Protein AF-A0A409W071-F1 (afdb_monomer)

Solvent-accessible surface area (backbone atoms only — not comparable to full-atom values): 9656 Å² total; per-residue (Å²): 132,83,69,44,79,42,84,39,82,34,42,17,69,69,34,51,50,52,50,49,55,49,59,70,33,70,49,31,73,70,66,37,40,50,64,38,31,33,16,49,44,90,64,65,28,47,61,44,34,82,67,81,85,72,93,55,64,93,90,54,84,64,77,81,65,99,26,92,66,56,95,84,43,51,49,93,54,50,48,82,83,71,38,50,95,94,50,71,74,64,87,88,60,57,60,53,37,46,45,65,57,54,28,53,50,49,51,51,51,34,58,75,67,59,45,61,88,36,49,41,56,29,26,28,74,80,46,77,45,77,40,79,90,77,72,41,77,50,72,43,69,44,75,43,81,73,85,74,80,78,78,77,76,83,83,74,136

pLDDT: mean 89.86, std 16.66, range [31.23, 98.88]

Sequence (157 aa):
MAHQLIGIIGAGPAGLSALKAVMDTPQYRAGLWVPTVFEARENIGGVWLPSPPQPTPQSLPPPPPPTPLYDSLTTNLPHPVMAFTAFPFPPSTPLFPKAHVVQTYLEAYAAHFELHQHIRLNTRVTKADWDIDQGKWVVLTIPSSSSSSSSAGQSTP

Foldseek 3Di:
DAAAEAEAEAQAPVSLVVLVVVCPDPCVVVVRYQYAYEHQAPDHHQLLDDDDFDDDDPVDDGDDTSHPDDQVDWAPAFQQVVDDPVQGQDPPAPRTHHSVSSVVSSVVSCVVSVVVVRYDHQKDWPDWDQDPVVRDIDTDIDRNDDPPPPPDDDDDD

Secondary structure (DSSP, 8-state):
-PPEEEEEE--SHHHHHHHHHHHTSHHHHTT-EEEEEE-SSSSS-GGGS--PPPP--TTSPPPPPSS---TT-B-SS-HHHHSBTTBPPPTT--SS-BHHHHHHHHHHHHHHTTGGGGEESSEEEEEEEEETTTTEEEEEEEE--------------

Organism: NCBI:txid231916

Radius of gyration: 19.19 Å; Cα contacts (8 Å, |Δi|>4): 221; chains: 1; bounding box: 38×46×62 Å

InterPro domains:
  IPR020946 Flavin monooxygenase-like [PF00743] (6-142)
  IPR036188 FAD/NAD(P)-binding domain superfamily [G3DSA:3.50.50.60] (4-155)
  IPR036188 FAD/NAD(P)-binding domain superfamily [SSF51905] (6-141)
  IPR050346 Flavin-containing monooxygenases-like [PTHR23023] (6-145)

Structure (mmCIF, N/CA/C/O backbone):
data_AF-A0A409W071-F1
#
_entry.id   AF-A0A409W071-F1
#
loop_
_atom_site.group_PDB
_atom_site.id
_atom_site.type_symbol
_atom_site.label_atom_id
_atom_site.label_alt_id
_atom_site.label_comp_id
_atom_site.label_asym_id
_atom_site.label_entity_id
_atom_site.label_seq_id
_atom_site.pdbx_PDB_ins_code
_atom_site.Cartn_x
_atom_site.Cartn_y
_atom_site.Cartn_z
_atom_site.occupancy
_atom_site.B_iso_or_equiv
_atom_site.auth_seq_id
_atom_site.auth_comp_id
_atom_site.auth_asym_id
_atom_site.auth_atom_id
_atom_site.pdbx_PDB_model_num
ATOM 1 N N . MET A 1 1 ? -21.699 -5.646 19.228 1.00 57.62 1 MET A N 1
ATOM 2 C CA . MET A 1 1 ? -20.262 -5.636 19.584 1.00 57.62 1 MET A CA 1
ATOM 3 C C . MET A 1 1 ? -19.640 -4.390 18.976 1.00 57.62 1 MET A C 1
ATOM 5 O O . MET A 1 1 ? -20.089 -3.993 17.910 1.00 57.62 1 MET A O 1
ATOM 9 N N . ALA A 1 2 ? -18.699 -3.732 19.655 1.00 77.94 2 ALA A N 1
ATOM 10 C CA . ALA A 1 2 ? -18.047 -2.542 19.107 1.00 77.94 2 ALA A CA 1
ATOM 11 C C . ALA A 1 2 ? -17.050 -2.943 18.006 1.00 77.94 2 ALA A C 1
ATOM 13 O O . ALA A 1 2 ? -16.306 -3.906 18.182 1.00 77.94 2 ALA A O 1
ATOM 14 N N . HIS A 1 3 ? -17.044 -2.221 16.885 1.00 89.12 3 HIS A N 1
ATOM 15 C CA . HIS A 1 3 ? -16.066 -2.430 15.819 1.00 89.12 3 HIS A CA 1
ATOM 16 C C . HIS A 1 3 ? -14.708 -1.841 16.215 1.00 89.12 3 H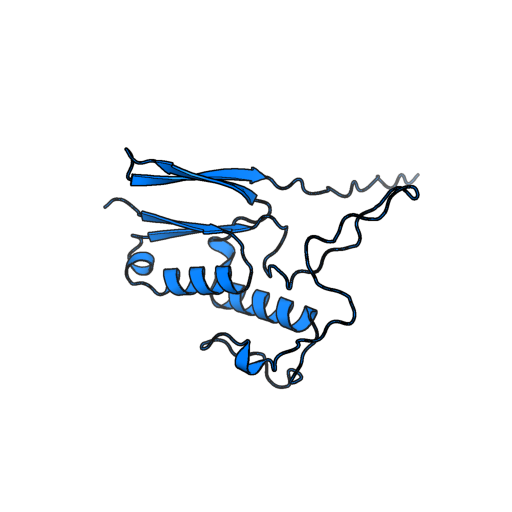IS A C 1
ATOM 18 O O . HIS A 1 3 ? -14.637 -0.734 16.757 1.00 89.12 3 HIS A O 1
ATOM 24 N N . GLN A 1 4 ? -13.631 -2.552 15.895 1.00 94.31 4 GLN A N 1
ATOM 25 C CA 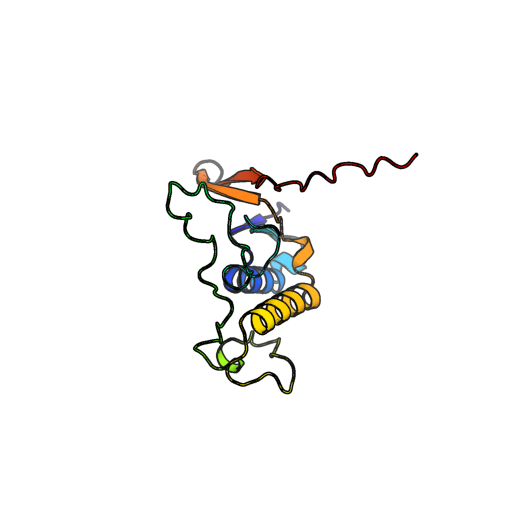. GLN A 1 4 ? -12.271 -2.037 15.987 1.00 94.31 4 GLN A CA 1
ATOM 26 C C . GLN A 1 4 ? -11.877 -1.415 14.648 1.00 94.31 4 GLN A C 1
ATOM 28 O O . GLN A 1 4 ? -11.921 -2.069 13.606 1.00 94.31 4 GLN A O 1
ATOM 33 N N . LEU A 1 5 ? -11.463 -0.153 14.681 1.00 96.88 5 LEU A N 1
ATOM 34 C CA . LEU A 1 5 ? -10.920 0.526 13.509 1.00 96.88 5 LEU A CA 1
ATOM 35 C C . LEU A 1 5 ? -9.423 0.238 13.412 1.00 96.88 5 LEU A C 1
ATOM 37 O O . LEU A 1 5 ? -8.710 0.351 14.415 1.00 96.88 5 LEU A O 1
ATOM 41 N N . ILE A 1 6 ? -8.964 -0.123 12.215 1.00 98.19 6 ILE A N 1
ATOM 42 C CA . ILE A 1 6 ? -7.554 -0.392 11.919 1.00 98.19 6 ILE A CA 1
ATOM 43 C C . ILE A 1 6 ? -7.085 0.616 10.867 1.00 98.19 6 ILE A C 1
ATOM 45 O O . ILE A 1 6 ? -7.57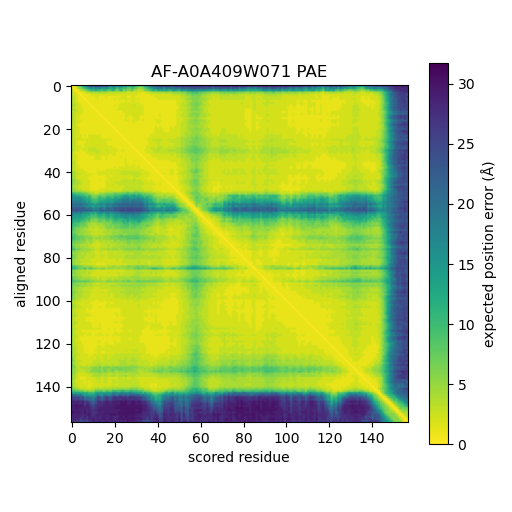5 0.616 9.741 1.00 98.19 6 ILE A O 1
ATOM 49 N N . GLY A 1 7 ? -6.151 1.491 11.237 1.00 98.12 7 GLY A N 1
ATOM 50 C CA . GLY A 1 7 ? -5.560 2.473 10.327 1.00 98.12 7 GLY A CA 1
ATOM 51 C C . GLY A 1 7 ? -4.232 1.983 9.755 1.00 98.12 7 GLY A C 1
ATOM 52 O O . GLY A 1 7 ? -3.357 1.563 10.508 1.00 98.12 7 GLY A O 1
ATOM 53 N N . ILE A 1 8 ? -4.071 2.064 8.435 1.00 98.75 8 ILE A N 1
ATOM 54 C CA . ILE A 1 8 ? -2.822 1.765 7.721 1.00 98.75 8 ILE A CA 1
ATOM 55 C C . ILE A 1 8 ? -2.413 3.026 6.953 1.00 98.75 8 ILE A C 1
ATOM 57 O O . ILE A 1 8 ? -3.247 3.652 6.301 1.00 98.75 8 ILE A O 1
ATOM 61 N N . ILE A 1 9 ? -1.145 3.425 7.033 1.00 98.62 9 ILE A N 1
ATOM 62 C CA . ILE A 1 9 ? -0.649 4.656 6.399 1.00 98.62 9 ILE A CA 1
ATOM 63 C C . ILE A 1 9 ? 0.262 4.280 5.226 1.00 98.62 9 ILE A C 1
ATOM 65 O O . ILE A 1 9 ? 1.328 3.700 5.425 1.00 98.62 9 ILE A O 1
ATOM 69 N N . GLY A 1 10 ? -0.167 4.635 4.015 1.00 98.44 10 GLY A N 1
ATOM 70 C CA . GLY A 1 10 ? 0.481 4.324 2.741 1.00 98.44 10 GLY A CA 1
ATOM 71 C C . GLY A 1 10 ? -0.077 3.066 2.070 1.00 98.44 10 GLY A C 1
ATOM 72 O O . GLY A 1 10 ? -0.266 2.037 2.713 1.00 98.44 10 GLY A O 1
ATOM 73 N N . ALA A 1 11 ? -0.288 3.130 0.755 1.00 98.50 11 ALA A N 1
ATOM 74 C CA . ALA A 1 11 ? -0.728 2.032 -0.110 1.00 98.50 11 ALA A CA 1
ATOM 75 C C . ALA A 1 11 ? 0.387 1.571 -1.073 1.00 98.50 11 ALA A C 1
ATOM 77 O O . ALA A 1 11 ? 0.151 1.229 -2.233 1.00 98.50 11 ALA A O 1
ATOM 78 N N . GLY A 1 12 ? 1.632 1.562 -0.589 1.00 98.38 12 GLY A N 1
ATOM 79 C CA . GLY A 1 12 ? 2.737 0.834 -1.222 1.00 98.38 12 GLY A CA 1
ATOM 80 C C . GLY A 1 12 ? 2.707 -0.668 -0.904 1.00 98.38 12 GLY A C 1
ATOM 81 O O . GLY A 1 12 ? 1.808 -1.122 -0.194 1.00 98.38 12 GLY A O 1
ATOM 82 N N . PRO A 1 13 ? 3.714 -1.450 -1.343 1.00 97.94 13 PRO A N 1
ATOM 83 C CA . PRO A 1 13 ? 3.758 -2.899 -1.119 1.00 97.94 13 PRO A CA 1
ATOM 84 C C . PRO A 1 13 ? 3.521 -3.321 0.339 1.00 97.94 13 PRO A C 1
ATOM 86 O O . PRO A 1 13 ? 2.773 -4.258 0.591 1.00 97.94 13 PRO A O 1
ATOM 89 N N . ALA A 1 14 ? 4.105 -2.592 1.298 1.00 98.31 14 ALA A N 1
ATOM 90 C CA . ALA A 1 14 ? 3.935 -2.860 2.726 1.00 98.31 14 ALA A CA 1
ATOM 91 C C . ALA A 1 14 ? 2.509 -2.576 3.233 1.00 98.31 14 ALA A C 1
ATOM 93 O O . ALA A 1 14 ? 1.986 -3.317 4.059 1.00 98.31 14 ALA A O 1
ATOM 94 N N . GLY A 1 15 ? 1.862 -1.521 2.736 1.00 98.62 15 GLY A N 1
ATOM 95 C CA . GLY A 1 15 ? 0.482 -1.200 3.103 1.00 98.62 15 GLY A CA 1
ATOM 96 C C . GLY A 1 15 ? -0.517 -2.194 2.521 1.00 98.62 15 GLY A C 1
ATOM 97 O O . GLY A 1 15 ? -1.429 -2.632 3.219 1.00 98.62 15 GLY A O 1
ATOM 98 N N . LEU A 1 16 ? -0.304 -2.604 1.266 1.00 98.62 16 LEU A N 1
ATOM 99 C CA . LEU A 1 16 ? -1.120 -3.624 0.604 1.00 98.62 16 LEU A CA 1
ATOM 100 C C . LEU A 1 16 ? -0.989 -4.985 1.302 1.00 98.62 16 LEU A C 1
ATOM 102 O O . LEU A 1 16 ? -2.003 -5.641 1.543 1.00 98.62 16 LEU A O 1
ATOM 106 N N . SER A 1 17 ? 0.227 -5.392 1.685 1.00 98.12 17 SER A N 1
ATOM 107 C CA . SER A 1 17 ? 0.429 -6.646 2.419 1.00 98.12 17 SER A CA 1
ATOM 108 C C . SER A 1 17 ? -0.155 -6.598 3.831 1.00 98.12 17 SER A C 1
ATOM 110 O O . SER A 1 17 ? -0.796 -7.562 4.252 1.00 98.12 17 SER A O 1
ATOM 112 N N . ALA A 1 18 ? -0.003 -5.478 4.546 1.00 98.56 18 ALA A N 1
ATOM 113 C CA . ALA A 1 18 ? -0.605 -5.286 5.863 1.00 98.56 18 ALA A CA 1
ATOM 114 C C . ALA A 1 18 ? -2.137 -5.347 5.799 1.00 98.56 18 ALA A C 1
ATOM 116 O O . ALA A 1 18 ? -2.760 -6.043 6.602 1.00 98.56 18 ALA A O 1
ATOM 117 N N . LEU A 1 19 ? -2.747 -4.679 4.815 1.00 98.69 19 LEU A N 1
ATOM 118 C CA . LEU A 1 19 ? -4.192 -4.731 4.605 1.00 98.69 19 LEU A CA 1
ATOM 119 C C . LEU A 1 19 ? -4.652 -6.163 4.322 1.00 98.69 19 LEU A C 1
ATOM 121 O O . LEU A 1 19 ? -5.599 -6.631 4.954 1.00 98.69 19 LEU A O 1
ATOM 125 N N . LYS A 1 20 ? -3.959 -6.885 3.432 1.00 98.12 20 LYS A N 1
ATOM 126 C CA . LYS A 1 20 ? -4.315 -8.274 3.136 1.00 98.12 20 LYS A CA 1
ATOM 127 C C . LYS A 1 20 ? -4.210 -9.169 4.370 1.00 98.12 20 LYS A C 1
ATOM 129 O O . LYS A 1 20 ? -5.113 -9.966 4.615 1.00 98.12 20 LYS A O 1
ATOM 134 N N . ALA A 1 21 ? -3.154 -9.007 5.166 1.00 98.06 21 ALA A N 1
ATOM 135 C CA . ALA A 1 21 ? -2.986 -9.748 6.411 1.00 98.06 21 ALA A CA 1
ATOM 136 C C . ALA A 1 21 ? -4.144 -9.482 7.387 1.00 98.06 21 ALA A C 1
ATOM 138 O O . ALA A 1 21 ? -4.674 -10.425 7.969 1.00 98.06 21 ALA A O 1
ATOM 139 N N . VAL A 1 22 ? -4.590 -8.224 7.515 1.00 98.31 22 VAL A N 1
ATOM 140 C CA . VAL A 1 22 ? -5.771 -7.861 8.316 1.00 98.31 22 VAL A CA 1
ATOM 141 C C . VAL A 1 22 ? -7.039 -8.526 7.772 1.00 98.31 22 VAL A C 1
ATOM 143 O O . VAL A 1 22 ? -7.804 -9.094 8.552 1.00 98.31 22 VAL A O 1
ATOM 146 N N . MET A 1 23 ? -7.248 -8.515 6.454 1.00 97.94 23 MET A N 1
ATOM 147 C CA . MET A 1 23 ? -8.420 -9.132 5.815 1.00 97.94 23 MET A CA 1
ATOM 148 C C . MET A 1 23 ? -8.456 -10.663 5.952 1.00 97.94 23 MET A C 1
ATOM 150 O O . MET A 1 23 ? -9.526 -11.274 5.940 1.00 97.94 23 MET A O 1
ATOM 154 N N . ASP A 1 24 ? -7.301 -11.304 6.129 1.00 97.56 24 ASP A N 1
ATOM 155 C CA . ASP A 1 24 ? -7.225 -12.746 6.379 1.00 97.56 24 ASP A CA 1
ATOM 156 C C . ASP A 1 24 ? -7.552 -13.151 7.815 1.00 97.56 24 ASP A C 1
ATOM 158 O O . ASP A 1 24 ? -7.781 -14.334 8.082 1.00 97.56 24 ASP A O 1
ATOM 162 N N . THR A 1 25 ? -7.626 -12.191 8.735 1.00 98.12 25 THR A N 1
ATOM 163 C CA . THR A 1 25 ? -7.946 -12.483 10.130 1.00 98.12 25 THR A CA 1
ATOM 164 C C . THR A 1 25 ? -9.412 -12.905 10.314 1.00 98.12 25 THR A C 1
ATOM 166 O O . THR A 1 25 ? -10.310 -12.387 9.638 1.00 98.12 25 THR A O 1
ATOM 169 N N . PRO A 1 26 ? -9.709 -13.796 11.280 1.00 98.19 26 PRO A N 1
ATOM 170 C CA . PRO A 1 26 ? -11.086 -14.109 11.661 1.00 98.19 26 PRO A CA 1
ATOM 171 C C . PRO A 1 26 ? -11.895 -12.875 12.081 1.00 98.19 26 PRO A C 1
ATOM 173 O O . PRO A 1 26 ? -13.097 -12.821 11.848 1.00 98.19 26 PRO A O 1
ATOM 176 N N . GLN A 1 27 ? -11.248 -11.871 12.676 1.00 98.12 27 GLN A N 1
ATOM 177 C CA . GLN A 1 27 ? -11.885 -10.654 13.172 1.00 98.12 27 GLN A CA 1
ATOM 178 C C . GLN A 1 27 ? -12.443 -9.800 12.032 1.00 98.12 27 GLN A C 1
ATOM 180 O O . GLN A 1 27 ? -13.578 -9.336 12.128 1.00 98.12 27 GLN A O 1
ATOM 185 N N . TYR A 1 28 ? -11.690 -9.629 10.942 1.00 97.69 28 TYR A N 1
ATOM 186 C CA . TYR A 1 28 ? -12.211 -8.971 9.742 1.00 97.69 28 TYR A CA 1
ATOM 187 C C . TYR A 1 28 ? -13.369 -9.770 9.137 1.00 97.69 28 TYR A C 1
ATOM 189 O O . TYR A 1 28 ? -14.439 -9.220 8.889 1.00 97.69 28 TYR A O 1
ATOM 197 N N . ARG A 1 29 ? -13.194 -11.089 8.978 1.00 97.12 29 ARG A N 1
ATOM 198 C CA . ARG A 1 29 ? -14.216 -11.973 8.387 1.00 97.12 29 ARG A CA 1
ATOM 199 C C . ARG A 1 29 ? -15.510 -12.030 9.206 1.00 97.12 29 ARG A C 1
ATOM 201 O O . ARG A 1 29 ? -16.578 -12.234 8.643 1.00 97.12 29 ARG A O 1
ATOM 208 N N . ALA A 1 30 ? -15.422 -11.821 10.518 1.00 97.00 30 ALA A N 1
ATOM 209 C CA . ALA A 1 30 ? -16.562 -11.704 11.425 1.00 97.00 30 ALA A CA 1
ATOM 210 C C . ALA A 1 30 ? -17.162 -10.282 11.491 1.00 97.00 30 ALA A C 1
ATOM 212 O O . ALA A 1 30 ? -18.075 -10.048 12.281 1.00 97.00 30 ALA A O 1
ATOM 213 N N . GLY A 1 31 ? -16.641 -9.320 10.719 1.00 96.56 31 GLY A N 1
ATOM 214 C CA . GLY A 1 31 ? -17.089 -7.923 10.717 1.00 96.56 31 GLY A CA 1
ATOM 215 C C . GLY A 1 31 ? -16.674 -7.119 11.954 1.00 96.56 31 GLY A C 1
ATOM 216 O O . GLY A 1 31 ? -17.178 -6.023 12.177 1.00 96.56 31 GLY A O 1
ATOM 217 N N . LEU A 1 32 ? -15.764 -7.641 12.781 1.00 97.62 32 LEU A N 1
ATOM 218 C CA . LEU A 1 32 ? -15.314 -6.980 14.009 1.00 97.62 32 LEU A CA 1
ATOM 219 C C . LEU A 1 32 ? -14.258 -5.912 13.737 1.00 97.62 32 LEU A C 1
ATOM 221 O O . LEU A 1 32 ? -14.161 -4.948 14.495 1.00 97.62 32 LEU A O 1
ATOM 225 N N . TRP A 1 33 ? -13.442 -6.095 12.698 1.00 98.00 33 TRP A N 1
ATOM 226 C CA . TRP A 1 33 ? -12.368 -5.174 12.330 1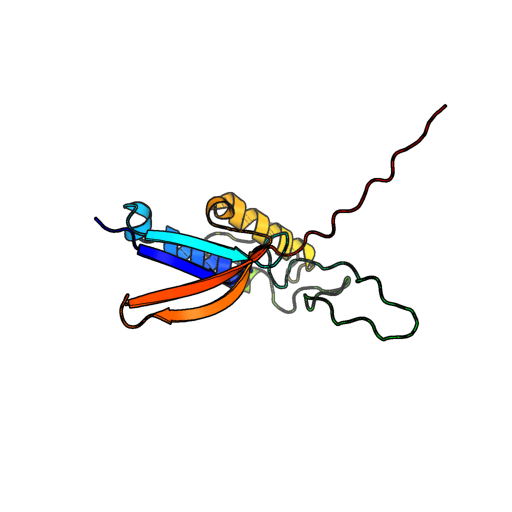.00 98.00 33 TRP A CA 1
ATOM 227 C C . TRP A 1 33 ? -12.682 -4.471 11.015 1.00 98.00 33 TRP A C 1
ATOM 229 O O . TRP A 1 33 ? -12.985 -5.118 10.016 1.00 98.00 33 TRP A O 1
ATOM 239 N N . VAL A 1 34 ?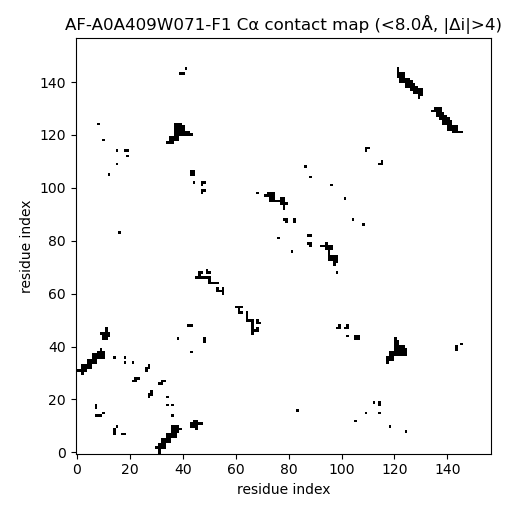 -12.556 -3.145 11.014 1.00 98.06 34 VAL A N 1
ATOM 240 C CA . VAL A 1 34 ? -12.793 -2.294 9.844 1.00 98.06 34 VAL A CA 1
ATOM 241 C C . VAL A 1 34 ? -11.481 -1.594 9.476 1.00 98.06 34 VAL A C 1
ATOM 243 O O . VAL A 1 34 ? -11.103 -0.620 10.137 1.00 98.06 34 VAL A O 1
ATOM 246 N N . PRO A 1 35 ? -10.750 -2.092 8.463 1.00 98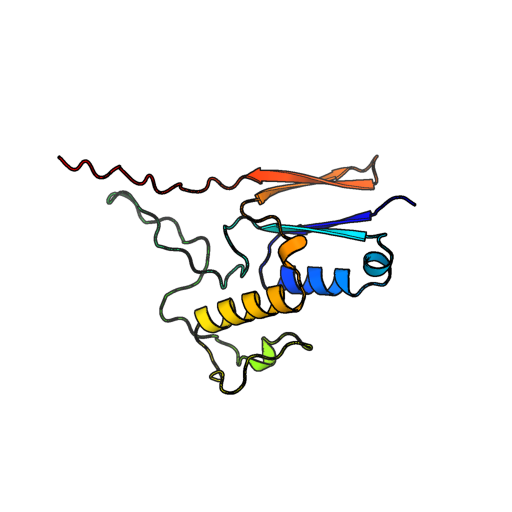.38 35 PRO A N 1
ATOM 247 C CA . PRO A 1 35 ? -9.511 -1.475 8.024 1.00 98.38 35 PRO A CA 1
ATOM 248 C C . PRO A 1 35 ? -9.755 -0.276 7.108 1.00 98.38 35 PRO A C 1
ATOM 250 O O . PRO A 1 35 ? -10.704 -0.232 6.322 1.00 98.38 35 PRO A O 1
ATOM 253 N N . THR A 1 36 ? -8.863 0.705 7.190 1.00 98.56 36 THR A N 1
ATOM 254 C CA . THR A 1 36 ? -8.766 1.819 6.246 1.00 98.56 36 THR A CA 1
ATOM 255 C C . THR A 1 36 ? -7.297 2.136 5.993 1.00 98.56 36 THR A C 1
ATOM 257 O O . THR A 1 36 ? -6.536 2.384 6.929 1.00 98.56 36 THR A O 1
ATOM 260 N N . VAL A 1 37 ? -6.907 2.137 4.721 1.00 98.88 37 VAL A N 1
ATOM 261 C CA . VAL A 1 37 ? -5.597 2.590 4.254 1.00 98.88 37 VAL A CA 1
ATOM 262 C C . VAL A 1 37 ? -5.715 4.043 3.810 1.00 98.88 37 VAL A C 1
ATOM 264 O O . VAL A 1 37 ? -6.604 4.377 3.029 1.00 98.88 37 VAL A O 1
ATOM 267 N N . PHE A 1 38 ? -4.813 4.899 4.271 1.00 98.62 38 PHE A N 1
ATOM 268 C CA . PHE A 1 38 ? -4.706 6.289 3.835 1.00 98.62 38 PHE A CA 1
ATOM 269 C C . PHE A 1 38 ? -3.490 6.439 2.924 1.00 98.62 38 PHE A C 1
ATOM 271 O O . PHE A 1 38 ? -2.360 6.244 3.371 1.00 98.62 38 PHE A O 1
ATOM 278 N N . GLU A 1 39 ? -3.712 6.773 1.657 1.00 98.31 39 GLU A N 1
ATOM 279 C CA . GLU A 1 39 ? -2.652 7.002 0.675 1.00 98.31 39 GLU A CA 1
ATOM 280 C C . GLU A 1 39 ? -2.660 8.466 0.250 1.00 98.31 39 GLU A C 1
ATOM 282 O O . GLU A 1 39 ? -3.682 9.005 -0.172 1.00 98.31 39 GLU A O 1
ATOM 287 N N . ALA A 1 40 ? -1.504 9.115 0.362 1.00 97.12 40 ALA A N 1
ATOM 288 C CA . ALA A 1 40 ? -1.368 10.527 0.042 1.00 97.12 40 ALA A CA 1
ATOM 289 C C . ALA A 1 40 ? -1.494 10.795 -1.463 1.00 97.12 40 ALA A C 1
ATOM 291 O O . ALA A 1 40 ? -1.880 11.898 -1.847 1.00 97.12 40 ALA A O 1
ATOM 292 N N . ARG A 1 41 ? -1.139 9.827 -2.303 1.00 95.62 41 ARG A N 1
ATOM 293 C CA . ARG A 1 41 ? -1.100 9.956 -3.757 1.00 95.62 41 ARG A CA 1
ATOM 294 C C . ARG A 1 41 ? -2.404 9.510 -4.417 1.00 95.62 41 ARG A C 1
ATOM 296 O O . ARG A 1 41 ? -3.311 8.958 -3.794 1.00 95.62 41 ARG A O 1
ATOM 303 N N . GLU A 1 42 ? -2.477 9.789 -5.704 1.00 95.94 42 GLU A N 1
ATOM 304 C CA . GLU A 1 42 ? -3.608 9.559 -6.594 1.00 95.94 42 GLU A CA 1
ATOM 305 C C . GLU A 1 42 ? -3.846 8.084 -6.936 1.00 95.94 42 GLU A C 1
ATOM 307 O O . GLU A 1 42 ? -4.904 7.749 -7.460 1.00 95.94 42 GLU A O 1
ATOM 312 N N . ASN A 1 43 ? -2.882 7.208 -6.650 1.00 97.44 43 ASN A N 1
ATOM 313 C CA . ASN A 1 43 ? -2.978 5.774 -6.893 1.00 97.44 43 ASN A CA 1
ATOM 314 C C . ASN A 1 43 ? -2.112 4.996 -5.882 1.00 97.44 43 ASN A C 1
ATOM 316 O O . ASN A 1 43 ? -1.300 5.570 -5.151 1.00 97.44 43 ASN A O 1
ATOM 320 N N . ILE A 1 44 ? -2.292 3.678 -5.835 1.00 98.25 44 ILE A N 1
ATOM 321 C CA . ILE A 1 44 ? -1.462 2.754 -5.059 1.00 98.25 44 ILE A CA 1
ATOM 322 C C . ILE A 1 44 ? -0.097 2.540 -5.725 1.00 98.25 44 ILE A C 1
ATOM 324 O O . ILE A 1 44 ? 0.122 2.929 -6.871 1.00 98.25 44 ILE A O 1
ATOM 328 N N . GLY A 1 45 ? 0.820 1.883 -5.014 1.00 97.19 45 GLY A N 1
ATOM 329 C CA . GLY A 1 45 ? 2.138 1.504 -5.539 1.00 97.19 45 GLY A CA 1
ATOM 330 C C . GLY A 1 45 ? 3.307 2.072 -4.743 1.00 97.19 45 GLY A C 1
ATOM 331 O O . GLY A 1 45 ? 4.411 1.520 -4.757 1.00 97.19 45 GLY A O 1
ATOM 332 N N . GLY A 1 46 ? 3.064 3.133 -3.968 1.00 96.56 46 GLY A N 1
ATOM 333 C CA . GLY A 1 46 ? 4.072 3.770 -3.125 1.00 96.56 46 GLY A CA 1
ATOM 334 C C . GLY A 1 46 ? 5.252 4.264 -3.959 1.00 96.56 46 GLY A C 1
ATOM 335 O O . GLY A 1 46 ? 5.088 5.114 -4.834 1.00 96.56 46 GLY A O 1
ATOM 336 N N . VAL A 1 47 ? 6.442 3.710 -3.711 1.00 95.62 47 VAL A N 1
ATOM 337 C CA . VAL A 1 47 ? 7.636 4.044 -4.502 1.00 95.62 47 VAL A CA 1
ATOM 338 C C . VAL A 1 47 ? 7.511 3.605 -5.960 1.00 95.62 47 VAL A C 1
ATOM 340 O O . VAL A 1 47 ? 8.126 4.225 -6.808 1.00 95.62 47 VAL A O 1
ATOM 343 N N . TRP A 1 48 ? 6.701 2.594 -6.283 1.00 96.94 48 TRP A N 1
ATOM 344 C CA . TRP A 1 48 ? 6.561 2.089 -7.655 1.00 96.94 48 TRP A CA 1
ATOM 345 C C . TRP A 1 48 ? 5.607 2.911 -8.521 1.00 96.94 48 TRP A C 1
ATOM 347 O O . TRP A 1 48 ? 5.599 2.740 -9.738 1.00 96.94 48 TRP A O 1
ATOM 357 N N . LEU A 1 49 ? 4.866 3.843 -7.917 1.00 96.19 49 LEU A N 1
ATOM 358 C CA . LEU A 1 49 ? 4.024 4.773 -8.651 1.00 96.19 49 LEU A CA 1
ATOM 359 C C . LEU A 1 49 ? 4.904 5.903 -9.222 1.00 96.19 49 LEU A C 1
ATOM 361 O O . LEU A 1 49 ? 5.492 6.660 -8.437 1.00 96.19 49 LEU A O 1
ATOM 365 N N . PRO A 1 50 ? 5.014 6.059 -10.554 1.00 93.25 50 PRO A N 1
ATOM 366 C CA . PRO A 1 50 ? 5.801 7.130 -11.164 1.00 93.25 50 PRO A CA 1
ATOM 367 C C . PRO A 1 50 ? 5.281 8.510 -10.763 1.00 93.25 50 PRO A C 1
ATOM 369 O O . PRO A 1 50 ? 4.108 8.659 -10.436 1.00 93.25 50 PRO A O 1
ATOM 372 N N . SER A 1 51 ? 6.136 9.527 -10.789 1.00 89.44 51 SER A N 1
ATOM 373 C CA . SER A 1 51 ? 5.709 10.922 -10.665 1.00 89.44 51 SER A CA 1
ATOM 374 C C . SER A 1 51 ? 6.229 11.691 -11.867 1.00 89.44 51 SER A C 1
ATOM 376 O O . SER A 1 51 ? 7.435 11.635 -12.114 1.00 89.44 51 SER A O 1
ATOM 378 N N . PRO A 1 52 ? 5.375 12.434 -12.589 1.00 81.38 52 PRO A N 1
ATOM 379 C CA . PRO A 1 52 ? 5.858 13.312 -13.637 1.00 81.38 52 PRO A CA 1
ATOM 380 C C . PRO A 1 52 ? 6.759 14.408 -13.041 1.00 81.38 52 PRO A C 1
ATOM 382 O O . PRO A 1 52 ? 6.611 14.755 -11.858 1.00 81.38 52 PRO A O 1
ATOM 385 N N . PRO A 1 53 ? 7.679 14.971 -13.845 1.00 74.75 53 PRO A N 1
ATOM 386 C CA . PRO A 1 53 ? 8.436 16.154 -13.463 1.00 74.75 53 PRO A CA 1
ATOM 387 C C . PRO A 1 53 ? 7.486 17.291 -13.081 1.00 74.75 53 PRO A C 1
ATOM 389 O O . PRO A 1 53 ? 6.527 17.577 -13.798 1.00 74.75 53 PRO A O 1
ATOM 392 N N . GLN A 1 54 ? 7.750 17.944 -11.951 1.00 74.12 54 GLN A N 1
ATOM 393 C CA . GLN A 1 54 ? 6.975 19.111 -11.537 1.00 74.12 54 GLN A CA 1
ATOM 394 C C . GLN A 1 54 ? 7.450 20.351 -12.311 1.00 74.12 54 GLN A C 1
ATOM 396 O O . GLN A 1 54 ? 8.661 20.522 -12.475 1.00 74.12 54 GLN A O 1
ATOM 401 N N . PRO A 1 55 ? 6.542 21.230 -12.776 1.00 72.75 55 PRO A N 1
ATOM 402 C CA . PRO A 1 55 ? 6.928 22.483 -13.411 1.00 72.75 55 PRO A CA 1
ATOM 403 C C . PRO A 1 55 ? 7.718 23.338 -12.423 1.00 72.75 55 PRO A C 1
ATOM 405 O O . PRO A 1 55 ? 7.222 23.662 -11.344 1.00 72.75 55 PRO A O 1
ATOM 408 N N . THR A 1 56 ? 8.939 23.718 -12.783 1.00 70.12 56 THR A N 1
ATOM 409 C CA . THR A 1 56 ? 9.802 24.526 -11.917 1.00 70.12 56 THR A CA 1
ATOM 410 C C . THR A 1 56 ? 10.206 25.816 -12.606 1.00 70.12 56 THR A C 1
ATOM 412 O O . THR A 1 56 ? 10.601 25.773 -13.774 1.00 70.12 56 THR A O 1
ATOM 415 N N . PRO A 1 57 ? 10.122 26.971 -11.915 1.00 76.62 57 PRO A N 1
ATOM 416 C CA . PRO A 1 57 ? 10.675 28.213 -12.432 1.00 76.62 57 PRO A CA 1
ATOM 417 C C . PRO A 1 57 ? 12.141 28.005 -12.820 1.00 76.62 57 PRO A C 1
ATOM 419 O O . PRO A 1 57 ? 12.897 27.408 -12.058 1.00 76.62 57 PRO A O 1
ATOM 422 N N . GLN A 1 58 ? 12.554 28.523 -13.979 1.00 72.88 58 GLN A N 1
ATOM 423 C CA . GLN A 1 58 ? 13.918 28.354 -14.509 1.00 72.88 58 GLN A CA 1
ATOM 424 C C . GLN A 1 58 ? 15.022 28.852 -13.555 1.00 72.88 58 GLN A C 1
ATOM 426 O O . GLN A 1 58 ? 16.187 28.510 -13.730 1.00 72.88 58 GLN A O 1
ATOM 431 N N . SER A 1 59 ? 14.667 29.662 -12.556 1.00 78.31 59 SER A N 1
ATOM 432 C CA . SER A 1 59 ? 15.576 30.251 -11.576 1.00 78.31 59 SER A CA 1
ATOM 433 C C . SER A 1 59 ? 15.903 29.358 -10.373 1.00 78.31 59 SER A C 1
ATOM 435 O O . SER A 1 59 ? 16.767 29.740 -9.586 1.00 78.31 59 SER A O 1
ATOM 437 N N . LEU A 1 60 ? 15.243 28.206 -10.195 1.00 78.88 60 LEU A N 1
ATOM 438 C CA . LEU A 1 60 ? 15.457 27.320 -9.044 1.00 78.88 60 LEU A CA 1
ATOM 439 C C . LEU A 1 60 ? 15.593 25.851 -9.469 1.00 78.88 60 LEU A C 1
ATOM 441 O O . LEU A 1 60 ? 14.952 25.431 -10.435 1.00 78.88 60 LEU A O 1
ATOM 445 N N . PRO A 1 61 ? 16.393 25.044 -8.743 1.00 78.19 61 PRO A N 1
ATOM 446 C CA . PRO A 1 61 ? 16.425 23.608 -8.971 1.00 78.19 61 PRO A CA 1
ATOM 447 C C . PRO A 1 61 ? 15.044 22.997 -8.689 1.00 78.19 61 PRO A C 1
ATOM 449 O O . PRO A 1 61 ? 14.352 23.441 -7.765 1.00 78.19 61 PRO A O 1
ATOM 452 N N . PRO A 1 62 ? 14.636 21.971 -9.455 1.00 79.00 62 PRO A N 1
ATOM 453 C CA . PRO A 1 62 ? 13.379 21.292 -9.206 1.00 79.00 62 PRO A CA 1
ATOM 454 C C . PRO A 1 62 ? 13.378 20.633 -7.822 1.00 79.00 62 PRO A C 1
ATOM 456 O O . PRO A 1 62 ? 14.416 20.112 -7.398 1.00 79.00 62 PRO A O 1
ATOM 459 N N . PRO A 1 63 ? 12.238 20.619 -7.101 1.00 82.00 63 PRO A N 1
ATOM 460 C CA . PRO A 1 63 ? 12.136 19.813 -5.899 1.00 82.00 63 PRO A CA 1
ATOM 461 C C . PRO A 1 63 ? 12.323 18.335 -6.272 1.00 82.00 63 PRO A C 1
ATOM 463 O O . PRO A 1 63 ? 11.965 17.929 -7.385 1.00 82.00 63 PRO A O 1
ATOM 466 N N . PRO A 1 64 ? 12.862 17.510 -5.359 1.00 82.19 64 PRO A N 1
ATOM 467 C CA . PRO A 1 64 ? 12.958 16.084 -5.612 1.00 82.19 64 PRO A CA 1
ATOM 468 C C . PRO A 1 64 ? 11.555 15.501 -5.852 1.00 82.19 64 PRO A C 1
ATOM 470 O O . PRO A 1 64 ? 10.594 15.917 -5.192 1.00 82.19 64 PRO A O 1
ATOM 473 N 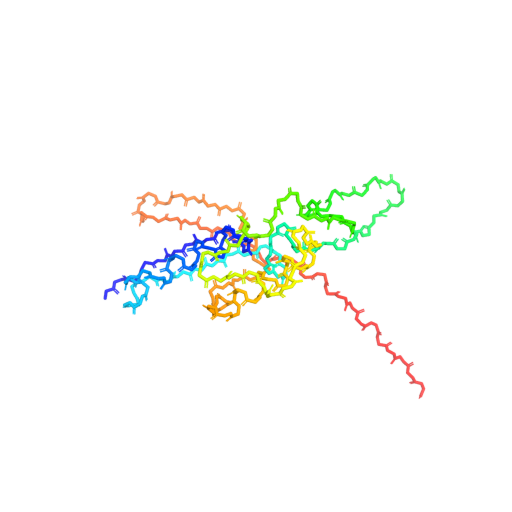N . PRO A 1 65 ? 11.414 14.539 -6.778 1.00 85.94 65 PRO A N 1
ATOM 474 C CA . PRO A 1 65 ? 10.143 13.867 -6.994 1.00 85.94 65 PRO A CA 1
ATOM 475 C C . PRO A 1 65 ? 9.691 13.132 -5.718 1.00 85.94 65 PRO A C 1
ATOM 477 O O . PRO A 1 65 ? 10.519 12.684 -4.923 1.00 85.94 65 PRO A O 1
ATOM 480 N N . PRO A 1 66 ? 8.375 12.936 -5.524 1.00 86.12 66 PRO A N 1
ATOM 481 C CA . PRO A 1 66 ? 7.827 12.200 -4.381 1.00 86.12 66 PRO A CA 1
ATOM 482 C C . PRO A 1 66 ? 8.136 10.692 -4.419 1.00 86.12 66 PRO A C 1
ATOM 484 O O . PRO A 1 66 ? 7.770 9.963 -3.500 1.00 86.12 66 PRO A O 1
ATOM 487 N N . THR A 1 67 ? 8.779 10.213 -5.485 1.00 91.44 67 THR A N 1
ATOM 488 C CA . THR A 1 67 ? 9.225 8.833 -5.671 1.00 91.44 67 THR A CA 1
ATOM 489 C C . THR A 1 67 ? 10.694 8.821 -6.099 1.00 91.44 67 THR A C 1
ATOM 491 O O . THR A 1 67 ? 11.098 9.696 -6.862 1.00 91.44 67 THR A O 1
ATOM 494 N N . PRO A 1 68 ? 11.497 7.832 -5.669 1.00 90.62 68 PRO A N 1
ATOM 495 C CA . PRO A 1 68 ? 12.871 7.669 -6.141 1.00 90.62 68 PRO A CA 1
ATOM 496 C C . PRO A 1 68 ? 12.977 7.091 -7.568 1.00 90.62 68 PRO A C 1
ATOM 498 O O . PRO A 1 68 ? 14.089 6.825 -8.024 1.00 90.62 68 PRO A O 1
ATOM 501 N N . LEU A 1 69 ? 11.859 6.830 -8.259 1.00 93.31 69 LEU A N 1
ATOM 502 C CA . LEU A 1 69 ? 11.875 6.267 -9.611 1.00 93.31 69 LEU A CA 1
ATOM 503 C C . LEU A 1 69 ? 12.487 7.209 -10.651 1.00 93.31 69 LEU A C 1
ATOM 505 O O . LEU A 1 69 ? 12.322 8.424 -10.605 1.00 93.31 69 LEU A O 1
ATOM 509 N N . TYR A 1 70 ? 13.111 6.591 -11.649 1.00 90.56 70 TYR A N 1
ATOM 510 C CA . TYR A 1 70 ? 13.593 7.211 -12.879 1.00 90.56 70 TYR A CA 1
ATOM 511 C C . TYR A 1 70 ? 13.319 6.270 -14.060 1.00 90.56 70 TYR A C 1
ATOM 513 O O . TYR A 1 70 ? 13.241 5.052 -13.883 1.00 90.56 70 TYR A O 1
ATOM 521 N N . ASP A 1 71 ? 13.180 6.819 -15.268 1.00 88.50 71 ASP A N 1
ATOM 522 C CA . ASP A 1 71 ? 12.614 6.113 -16.432 1.00 88.50 71 ASP A CA 1
ATOM 523 C C . ASP A 1 71 ? 13.335 4.808 -16.801 1.00 88.50 71 ASP A C 1
ATOM 525 O O . ASP A 1 71 ? 12.725 3.830 -17.241 1.00 88.50 71 ASP A O 1
ATOM 529 N N . SER A 1 72 ? 14.653 4.760 -16.612 1.00 91.94 72 SER A N 1
ATOM 530 C CA . SER A 1 72 ? 15.463 3.592 -16.958 1.00 91.94 72 SER A CA 1
ATOM 531 C C . SER A 1 72 ? 15.448 2.485 -15.896 1.00 91.94 72 SER A C 1
ATOM 533 O O . SER A 1 72 ? 15.946 1.391 -16.192 1.00 91.94 72 SER A O 1
ATOM 535 N N . LEU A 1 73 ? 14.848 2.713 -14.719 1.00 95.44 73 LEU A N 1
ATOM 536 C CA . LEU A 1 73 ? 14.932 1.819 -13.562 1.00 95.44 73 LEU A CA 1
ATOM 537 C C . LEU A 1 73 ? 14.403 0.409 -13.862 1.00 95.44 73 LEU A C 1
ATOM 539 O O . LEU A 1 73 ? 13.254 0.201 -14.270 1.00 95.44 73 LEU A O 1
ATOM 543 N N . THR A 1 74 ? 15.256 -0.572 -13.586 1.00 96.56 74 THR A N 1
ATOM 544 C CA . THR A 1 74 ? 14.897 -1.980 -13.384 1.00 96.56 74 THR A CA 1
ATOM 545 C C . THR A 1 74 ? 15.036 -2.325 -11.911 1.00 96.56 74 THR A C 1
ATOM 547 O O . THR A 1 74 ? 15.763 -1.653 -11.175 1.00 96.56 74 THR A O 1
ATOM 550 N N . THR A 1 75 ? 14.358 -3.375 -11.463 1.00 96.81 75 THR A N 1
ATOM 551 C CA . THR A 1 75 ? 14.539 -3.859 -10.096 1.00 96.81 75 THR A CA 1
ATOM 552 C C . THR A 1 75 ? 15.998 -4.261 -9.864 1.00 96.81 75 THR A C 1
ATOM 554 O O . THR A 1 75 ? 16.668 -4.812 -10.736 1.00 96.81 75 THR A O 1
ATOM 557 N N . ASN A 1 76 ? 16.498 -3.987 -8.663 1.00 96.31 76 ASN A N 1
ATOM 558 C CA . ASN A 1 76 ? 17.803 -4.457 -8.194 1.00 96.31 76 ASN A CA 1
ATOM 559 C C . ASN A 1 76 ? 17.740 -5.882 -7.613 1.00 96.31 76 ASN A C 1
ATOM 561 O O . ASN A 1 76 ? 18.774 -6.485 -7.342 1.00 96.31 76 ASN A O 1
ATOM 565 N N . LEU A 1 77 ? 16.530 -6.407 -7.407 1.00 95.25 77 LEU A N 1
ATOM 566 C CA . LEU A 1 77 ? 16.255 -7.751 -6.912 1.00 95.25 77 LEU A CA 1
ATOM 567 C C . LEU A 1 77 ? 15.490 -8.556 -7.969 1.00 95.25 77 LEU A C 1
ATOM 569 O O . LEU A 1 77 ? 14.718 -7.969 -8.735 1.00 95.25 77 LEU A O 1
ATOM 573 N N . PRO A 1 78 ? 15.666 -9.888 -8.010 1.00 97.00 78 PRO A N 1
ATOM 574 C CA . PRO A 1 78 ? 14.891 -10.725 -8.906 1.00 97.00 78 PRO A CA 1
ATOM 575 C C . PRO A 1 78 ? 13.418 -10.760 -8.462 1.00 97.00 78 PRO A C 1
ATOM 577 O O . PRO A 1 78 ? 13.123 -10.882 -7.272 1.00 97.00 78 PRO A O 1
ATOM 580 N N . HIS A 1 79 ? 12.472 -10.694 -9.400 1.00 96.00 79 HIS A N 1
ATOM 581 C CA . HIS A 1 79 ? 11.045 -10.591 -9.066 1.00 96.00 79 HIS A CA 1
ATOM 582 C C . HIS A 1 79 ? 10.495 -11.713 -8.152 1.00 96.00 79 HIS A C 1
ATOM 584 O O . HIS A 1 79 ? 9.590 -11.413 -7.372 1.00 96.00 79 HIS A O 1
ATOM 590 N N . PRO A 1 80 ? 11.001 -12.971 -8.148 1.00 96.06 80 PRO A N 1
ATOM 591 C CA . PRO A 1 80 ? 10.484 -14.000 -7.247 1.00 96.06 80 PRO A CA 1
ATOM 592 C C . PRO A 1 80 ? 10.655 -13.667 -5.761 1.00 96.06 80 PRO A C 1
ATOM 594 O O . PRO A 1 80 ? 9.791 -14.030 -4.971 1.00 96.06 80 PRO A O 1
ATOM 597 N N . VAL A 1 81 ? 11.714 -12.942 -5.370 1.00 96.38 81 VAL A N 1
ATOM 598 C CA . VAL A 1 81 ? 11.907 -12.529 -3.962 1.00 96.38 81 VAL A CA 1
ATOM 599 C C . VAL A 1 81 ? 11.135 -11.259 -3.604 1.00 96.38 81 VAL A C 1
ATOM 601 O O . VAL A 1 81 ? 11.020 -10.912 -2.434 1.00 96.38 81 VAL A O 1
ATOM 604 N N . MET A 1 82 ? 10.613 -10.556 -4.610 1.00 96.50 82 MET A N 1
ATOM 605 C CA . MET A 1 82 ? 9.742 -9.393 -4.439 1.00 96.50 82 MET A CA 1
ATOM 606 C C . MET A 1 82 ? 8.255 -9.780 -4.409 1.00 96.50 82 MET A C 1
ATOM 608 O O . MET A 1 82 ? 7.418 -8.952 -4.054 1.00 96.50 82 MET A O 1
ATOM 612 N N . ALA A 1 83 ? 7.917 -11.004 -4.828 1.00 97.19 83 ALA A N 1
ATOM 613 C CA . ALA A 1 83 ? 6.546 -11.475 -4.959 1.00 97.19 83 ALA A CA 1
ATOM 614 C C . ALA A 1 83 ? 5.858 -11.645 -3.597 1.00 97.19 83 ALA A C 1
ATOM 616 O O . ALA A 1 83 ? 6.475 -12.006 -2.594 1.00 97.19 83 ALA A O 1
ATOM 617 N N . PHE A 1 84 ? 4.542 -11.459 -3.584 1.00 97.12 84 PHE A N 1
ATOM 618 C CA . PHE A 1 84 ? 3.703 -11.847 -2.462 1.00 97.12 84 PHE A CA 1
ATOM 619 C C . PHE A 1 84 ? 3.474 -13.357 -2.538 1.00 97.12 84 PHE A C 1
ATOM 621 O O . PHE A 1 84 ? 3.196 -13.898 -3.605 1.00 97.12 84 PHE A O 1
ATOM 628 N N . THR A 1 85 ? 3.560 -14.052 -1.404 1.00 90.50 85 THR A N 1
ATOM 629 C CA . THR A 1 85 ? 3.581 -15.526 -1.359 1.00 90.50 85 THR A CA 1
ATOM 630 C C . THR A 1 85 ? 2.389 -16.186 -2.059 1.00 90.50 85 THR A C 1
ATOM 632 O O . THR A 1 85 ? 2.556 -17.211 -2.709 1.00 90.50 85 THR A O 1
ATOM 635 N N . ALA A 1 86 ? 1.194 -15.596 -1.957 1.00 89.38 86 ALA A N 1
ATOM 636 C CA . ALA A 1 86 ? -0.034 -16.116 -2.565 1.00 89.38 86 ALA A CA 1
ATOM 637 C C . ALA A 1 86 ? -0.346 -15.517 -3.951 1.00 89.38 86 ALA A C 1
ATOM 639 O O . ALA A 1 86 ? -1.423 -15.760 -4.490 1.00 89.38 86 ALA A O 1
ATOM 640 N N . PHE A 1 87 ? 0.549 -14.701 -4.512 1.00 97.06 87 PHE A N 1
ATOM 641 C CA . PHE A 1 87 ? 0.319 -14.002 -5.773 1.00 97.06 87 PHE A CA 1
ATOM 642 C C . PHE A 1 87 ? 1.651 -13.785 -6.506 1.00 97.06 87 PHE A C 1
ATOM 644 O O . PHE A 1 87 ? 2.310 -12.764 -6.308 1.00 97.06 87 PHE A O 1
ATOM 651 N N . PRO A 1 88 ? 2.108 -14.761 -7.309 1.00 97.06 88 PRO A N 1
ATOM 652 C CA . PRO A 1 88 ? 3.354 -14.627 -8.050 1.00 97.06 88 PRO A CA 1
ATOM 653 C C . PRO A 1 88 ? 3.226 -13.590 -9.173 1.00 97.06 88 PRO A C 1
ATOM 655 O O . PRO A 1 88 ? 2.135 -13.307 -9.667 1.00 97.06 88 PRO A O 1
ATOM 658 N N . PHE A 1 89 ? 4.363 -13.061 -9.627 1.00 97.50 89 PHE A N 1
ATOM 659 C CA . PHE A 1 89 ? 4.405 -12.302 -10.878 1.00 97.50 89 PHE A CA 1
ATOM 660 C C . PHE A 1 89 ? 3.943 -13.176 -12.061 1.00 97.50 89 PHE A C 1
ATOM 662 O O . PHE A 1 89 ? 4.161 -14.392 -12.034 1.00 97.50 89 PHE A O 1
ATOM 669 N N . PRO A 1 90 ? 3.358 -12.580 -13.118 1.00 95.88 90 PRO A N 1
ATOM 670 C CA . PRO A 1 90 ? 2.937 -13.318 -14.303 1.00 95.88 90 PRO A CA 1
ATOM 671 C C . PRO A 1 90 ? 4.072 -14.144 -14.930 1.00 95.88 90 PRO A C 1
ATOM 673 O O . PRO A 1 90 ? 5.234 -13.712 -14.901 1.00 95.88 90 PRO A O 1
ATOM 676 N N . PRO A 1 91 ? 3.759 -15.299 -15.550 1.00 94.56 91 PRO A N 1
ATOM 6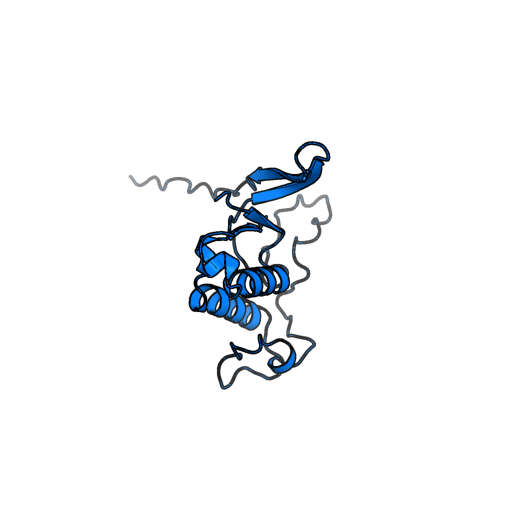77 C CA . PRO A 1 91 ? 4.733 -16.062 -16.321 1.00 94.56 91 PRO A CA 1
ATOM 678 C C . PRO A 1 91 ? 5.447 -15.190 -17.357 1.00 94.56 91 PRO A C 1
ATOM 680 O O . PRO A 1 91 ? 4.869 -14.250 -17.900 1.00 94.56 91 PRO A O 1
ATOM 683 N N . SER A 1 92 ? 6.709 -15.513 -17.634 1.00 94.88 92 SER A N 1
ATOM 684 C CA . SER A 1 92 ? 7.563 -14.777 -18.579 1.00 94.88 92 SER A CA 1
ATOM 685 C C . SER A 1 92 ? 7.885 -13.325 -18.195 1.00 94.88 92 SER A C 1
ATOM 687 O O . SER A 1 92 ? 8.451 -12.593 -19.008 1.00 94.88 92 SER A O 1
ATOM 689 N N . THR A 1 93 ? 7.607 -12.906 -16.955 1.00 97.38 93 THR A N 1
ATOM 690 C CA . THR A 1 93 ? 8.174 -11.666 -16.405 1.00 97.38 93 THR A CA 1
ATOM 691 C C . THR A 1 93 ? 9.710 -11.760 -16.419 1.00 97.38 93 THR A C 1
ATOM 693 O O . THR A 1 93 ? 10.254 -12.755 -15.936 1.00 97.38 93 THR A O 1
ATOM 696 N N . PRO A 1 94 ? 10.443 -10.765 -16.963 1.00 97.12 94 PRO A N 1
ATOM 697 C CA . PRO A 1 94 ? 11.904 -10.753 -16.905 1.00 97.12 94 PRO A CA 1
ATOM 698 C C . PRO A 1 94 ? 12.398 -10.838 -15.462 1.00 97.12 94 PRO A C 1
ATOM 700 O O . PRO A 1 94 ? 11.801 -10.213 -14.592 1.00 97.12 94 PRO A O 1
ATOM 703 N N . LEU A 1 95 ? 13.512 -11.539 -15.212 1.00 97.44 95 LEU A N 1
ATOM 704 C CA . LEU A 1 95 ? 14.019 -11.768 -13.851 1.00 97.44 95 LEU A CA 1
ATOM 705 C C . LEU A 1 95 ? 14.185 -10.459 -13.057 1.00 97.44 95 LEU A C 1
ATOM 707 O O . LEU A 1 95 ? 13.811 -10.414 -11.891 1.00 97.44 95 LEU A O 1
ATOM 711 N N . PHE A 1 96 ? 14.669 -9.400 -13.711 1.00 97.81 96 PHE A N 1
ATOM 712 C CA . PHE A 1 96 ? 14.802 -8.044 -13.169 1.00 97.81 96 PHE A CA 1
ATOM 713 C C . PHE A 1 96 ? 13.910 -7.076 -13.961 1.00 97.81 96 PHE A C 1
ATOM 715 O O . PHE A 1 96 ? 14.373 -6.454 -14.924 1.00 97.81 96 PHE A O 1
ATOM 722 N N . PRO A 1 97 ? 12.606 -7.001 -13.653 1.00 97.56 97 PRO A N 1
ATOM 723 C CA . PRO A 1 97 ? 11.670 -6.270 -14.491 1.00 97.56 97 PRO A CA 1
ATOM 724 C C . PRO A 1 97 ? 11.841 -4.746 -14.380 1.00 97.56 97 PRO A C 1
ATOM 726 O O . PRO A 1 97 ? 12.483 -4.218 -13.472 1.00 97.56 97 PRO A O 1
ATOM 729 N N . LYS A 1 98 ? 11.247 -4.011 -15.324 1.00 97.25 98 LYS A N 1
ATOM 730 C CA . LYS A 1 98 ? 11.154 -2.543 -15.274 1.00 97.25 98 LYS A CA 1
ATOM 731 C C . LYS A 1 98 ? 10.197 -2.094 -14.166 1.00 97.25 98 LYS A C 1
ATOM 733 O O . LYS A 1 98 ? 9.265 -2.819 -13.825 1.00 97.25 98 LYS A O 1
ATOM 738 N N . ALA A 1 99 ? 10.375 -0.871 -13.664 1.00 96.06 99 ALA A N 1
ATOM 739 C CA . ALA A 1 99 ? 9.537 -0.308 -12.597 1.00 96.06 99 ALA A CA 1
ATOM 740 C C . ALA A 1 99 ? 8.024 -0.404 -12.876 1.00 96.06 99 ALA A C 1
ATOM 742 O O . ALA A 1 99 ? 7.263 -0.811 -12.002 1.00 96.06 99 ALA A O 1
ATOM 743 N N . HIS A 1 100 ? 7.593 -0.104 -14.109 1.00 95.69 100 HIS A N 1
ATOM 744 C CA . HIS A 1 100 ? 6.175 -0.158 -14.483 1.00 95.69 100 HIS A CA 1
ATOM 745 C C . HIS A 1 100 ? 5.577 -1.568 -14.365 1.00 95.69 100 HIS A C 1
ATOM 747 O O . HIS A 1 100 ? 4.408 -1.704 -14.034 1.00 95.69 100 HIS A O 1
ATOM 753 N N . VAL A 1 101 ? 6.372 -2.624 -14.575 1.00 97.69 101 VAL A N 1
ATOM 754 C CA . VAL A 1 101 ? 5.908 -4.013 -14.423 1.00 97.69 101 VAL A CA 1
ATOM 755 C C . VAL A 1 101 ? 5.603 -4.312 -12.956 1.00 97.69 101 VAL A C 1
ATOM 757 O O . VAL A 1 101 ? 4.622 -4.987 -12.655 1.00 97.69 101 VAL A O 1
ATOM 760 N N . VAL A 1 102 ? 6.410 -3.778 -12.030 1.00 97.94 102 VAL A N 1
ATOM 761 C CA . VAL A 1 102 ? 6.148 -3.895 -10.588 1.00 97.94 102 VAL A CA 1
ATOM 762 C C . VAL A 1 102 ? 4.887 -3.123 -10.209 1.00 97.94 102 VAL A C 1
ATOM 764 O O . VAL A 1 102 ? 4.062 -3.655 -9.472 1.00 97.94 102 VAL A O 1
ATOM 767 N N . GLN A 1 103 ? 4.691 -1.918 -10.751 1.00 97.81 103 GLN A N 1
ATOM 768 C CA . GLN A 1 103 ? 3.462 -1.148 -10.539 1.00 97.81 103 GLN A CA 1
ATOM 769 C C . GLN A 1 103 ? 2.217 -1.922 -10.999 1.00 97.81 103 GLN A C 1
ATOM 771 O O . GLN A 1 103 ? 1.293 -2.108 -10.210 1.00 97.81 103 GLN A O 1
ATOM 776 N N . THR A 1 104 ? 2.220 -2.448 -12.228 1.00 98.06 104 THR A N 1
ATOM 777 C CA . THR A 1 104 ? 1.110 -3.258 -12.758 1.00 98.06 104 THR A CA 1
ATOM 778 C C . THR A 1 104 ? 0.857 -4.508 -11.914 1.00 98.06 104 THR A C 1
ATOM 780 O O . THR A 1 104 ? -0.289 -4.886 -11.687 1.00 98.06 104 THR A O 1
ATOM 783 N N . TYR A 1 105 ? 1.912 -5.146 -11.404 1.00 98.44 105 TYR A N 1
ATOM 784 C CA . TYR A 1 105 ? 1.783 -6.280 -10.492 1.00 98.44 105 TYR A CA 1
ATOM 785 C C . TYR A 1 105 ? 1.089 -5.899 -9.169 1.00 98.44 105 TYR A C 1
ATOM 787 O O . TYR A 1 105 ? 0.225 -6.641 -8.701 1.00 98.44 105 TYR A O 1
ATOM 795 N N . LEU A 1 106 ? 1.417 -4.742 -8.580 1.00 98.56 106 LEU A N 1
ATOM 796 C CA . LEU A 1 106 ? 0.772 -4.259 -7.351 1.00 98.56 106 LEU A CA 1
ATOM 797 C C . LEU A 1 106 ? -0.702 -3.902 -7.578 1.00 98.56 106 LEU A C 1
ATOM 799 O O . LEU A 1 106 ? -1.537 -4.196 -6.723 1.00 98.56 106 LEU A O 1
ATOM 803 N N . GLU A 1 107 ? -1.027 -3.321 -8.734 1.00 98.56 107 GLU A N 1
ATOM 804 C CA . GLU A 1 107 ? -2.408 -3.059 -9.156 1.00 98.56 107 GLU A CA 1
ATOM 805 C C . GLU A 1 107 ? -3.197 -4.358 -9.336 1.00 98.56 107 GLU A C 1
ATOM 807 O O . GLU A 1 107 ? -4.294 -4.498 -8.794 1.00 98.56 107 GLU A O 1
ATOM 812 N N . ALA A 1 108 ? -2.607 -5.353 -10.004 1.00 98.44 108 ALA A N 1
ATOM 813 C CA . ALA A 1 108 ? -3.217 -6.668 -10.165 1.00 98.44 108 ALA A CA 1
ATOM 814 C C . ALA A 1 108 ? -3.435 -7.375 -8.817 1.00 98.44 108 ALA A C 1
ATOM 816 O O . ALA A 1 108 ? -4.489 -7.973 -8.605 1.00 98.44 108 ALA A O 1
ATOM 817 N N . TYR A 1 109 ? -2.480 -7.272 -7.888 1.00 98.50 109 TYR A N 1
ATOM 818 C CA . TYR A 1 109 ? -2.609 -7.817 -6.535 1.00 98.50 109 TYR A CA 1
ATOM 819 C C . TYR A 1 109 ? -3.763 -7.163 -5.765 1.00 98.50 109 TYR A C 1
ATOM 821 O O . TYR A 1 109 ? -4.591 -7.857 -5.170 1.00 98.50 109 TYR A O 1
ATOM 829 N N . ALA A 1 110 ? -3.839 -5.829 -5.790 1.00 98.50 110 ALA A N 1
ATOM 830 C CA . ALA A 1 110 ? -4.891 -5.088 -5.106 1.00 98.50 110 ALA A CA 1
ATOM 831 C C . ALA A 1 110 ? -6.280 -5.372 -5.690 1.00 98.50 110 ALA A C 1
ATOM 833 O O . ALA A 1 110 ? -7.238 -5.505 -4.927 1.00 98.50 110 ALA A O 1
ATOM 834 N N . ALA A 1 111 ? -6.386 -5.521 -7.011 1.00 98.38 111 ALA A N 1
ATOM 835 C CA . ALA A 1 111 ? -7.620 -5.920 -7.675 1.00 98.38 111 ALA A CA 1
ATOM 836 C C . ALA A 1 111 ? -8.019 -7.363 -7.326 1.00 98.38 111 ALA A C 1
ATOM 838 O O . ALA A 1 111 ? -9.164 -7.603 -6.954 1.00 98.38 111 ALA A O 1
ATOM 839 N N . HIS A 1 112 ? -7.079 -8.312 -7.385 1.00 98.25 112 HIS A N 1
ATOM 840 C CA . HIS A 1 112 ? -7.340 -9.732 -7.126 1.00 98.25 112 HIS A CA 1
ATOM 841 C C . HIS A 1 112 ? -7.885 -9.995 -5.716 1.00 98.25 112 HIS A C 1
ATOM 843 O O . HIS A 1 112 ? -8.747 -10.851 -5.541 1.00 98.25 112 HIS A O 1
ATOM 849 N N . PHE A 1 113 ? -7.399 -9.253 -4.719 1.00 97.88 113 PHE A N 1
ATOM 850 C CA . PHE A 1 113 ? -7.855 -9.372 -3.331 1.00 97.88 113 PHE A CA 1
ATOM 851 C C . PHE A 1 113 ? -8.855 -8.288 -2.911 1.00 97.88 113 PHE A C 1
ATOM 853 O O . PHE A 1 113 ? -9.109 -8.135 -1.718 1.00 97.88 113 PHE A O 1
ATOM 860 N N . GLU A 1 114 ? -9.402 -7.533 -3.868 1.00 98.06 114 GLU A N 1
ATOM 861 C CA . GLU A 1 114 ? -10.428 -6.507 -3.640 1.00 98.06 114 GLU A CA 1
ATOM 862 C C . GLU A 1 114 ? -10.028 -5.465 -2.579 1.00 98.06 114 GLU A C 1
ATOM 864 O O . GLU A 1 114 ? -10.843 -4.992 -1.785 1.00 98.06 114 GLU A O 1
ATOM 869 N N . LEU A 1 115 ? -8.748 -5.084 -2.556 1.00 98.56 115 LEU A N 1
ATOM 870 C CA . LEU A 1 115 ? -8.184 -4.200 -1.534 1.00 98.56 115 LEU A CA 1
ATOM 871 C C . LEU A 1 115 ? -8.669 -2.753 -1.676 1.00 98.56 115 LEU A C 1
ATOM 873 O O . LEU A 1 115 ? -8.764 -2.035 -0.682 1.00 98.56 115 LEU A O 1
ATOM 877 N N . HIS A 1 116 ? -9.000 -2.323 -2.897 1.00 98.38 116 HIS A N 1
ATOM 878 C CA . HIS A 1 116 ? -9.341 -0.932 -3.215 1.00 98.38 116 HIS A CA 1
ATOM 879 C C . HIS A 1 116 ? -10.492 -0.364 -2.377 1.00 98.38 116 HIS A C 1
ATOM 881 O O . HIS A 1 116 ? -10.463 0.816 -2.040 1.00 98.38 116 HIS A O 1
ATOM 887 N N . GLN A 1 117 ? -11.458 -1.193 -1.972 1.00 98.00 117 GLN A N 1
ATOM 888 C CA . GLN A 1 117 ? -12.591 -0.760 -1.144 1.00 98.00 117 GLN A CA 1
ATOM 889 C C . GLN A 1 117 ? -12.173 -0.226 0.240 1.00 98.00 117 GLN A C 1
ATOM 891 O O . GLN A 1 117 ? -12.920 0.516 0.875 1.00 98.00 117 GLN A O 1
ATOM 896 N N . HIS A 1 118 ? -10.970 -0.577 0.702 1.00 98.62 118 HIS A N 1
ATOM 897 C CA . HIS A 1 118 ? -10.414 -0.132 1.978 1.00 98.62 118 HIS A CA 1
ATOM 898 C C . HIS A 1 118 ? -9.419 1.025 1.832 1.00 98.62 118 HIS A C 1
ATOM 900 O O . HIS A 1 118 ? -8.881 1.483 2.840 1.00 98.62 118 HIS A O 1
ATOM 906 N N . ILE A 1 119 ? -9.147 1.503 0.613 1.00 98.69 119 ILE A N 1
ATOM 907 C CA . ILE A 1 119 ? -8.087 2.480 0.343 1.00 98.69 119 ILE A CA 1
ATOM 908 C C . ILE A 1 119 ? -8.692 3.851 0.054 1.00 98.69 119 ILE A C 1
ATOM 910 O O . ILE A 1 119 ? -9.450 4.040 -0.893 1.00 98.69 119 ILE A O 1
ATOM 914 N N . ARG A 1 120 ? -8.297 4.841 0.854 1.00 98.38 120 ARG A N 1
ATOM 915 C CA . ARG A 1 120 ? -8.583 6.257 0.629 1.00 98.38 120 ARG A CA 1
ATOM 916 C C . ARG A 1 120 ? -7.372 6.910 -0.021 1.00 98.38 120 ARG A C 1
ATOM 918 O O . ARG A 1 120 ? -6.407 7.258 0.657 1.00 98.38 120 ARG A O 1
ATOM 925 N N . LEU A 1 121 ? -7.438 7.043 -1.342 1.00 98.38 121 LEU A N 1
ATOM 926 C CA . LEU A 1 121 ? -6.464 7.785 -2.144 1.00 98.38 121 LEU A CA 1
ATOM 927 C C . LEU A 1 121 ? -6.593 9.292 -1.891 1.00 98.38 121 LEU A C 1
ATOM 929 O O . LEU A 1 121 ? -7.583 9.752 -1.311 1.00 98.38 121 LEU A O 1
ATOM 933 N N . ASN A 1 122 ? -5.600 10.066 -2.331 1.00 97.44 122 ASN A N 1
ATOM 934 C CA . ASN A 1 122 ? -5.550 11.522 -2.153 1.00 97.44 122 ASN A CA 1
ATOM 935 C C . ASN A 1 122 ? -5.811 11.965 -0.700 1.00 97.44 122 ASN A C 1
ATOM 937 O O . ASN A 1 122 ? -6.420 13.004 -0.458 1.00 97.44 122 ASN A O 1
ATOM 941 N N . THR A 1 123 ? -5.393 11.162 0.276 1.00 98.06 123 THR A N 1
ATOM 942 C CA . THR A 1 123 ? -5.645 11.385 1.699 1.00 98.06 123 THR A CA 1
ATOM 943 C C . THR A 1 123 ? -4.327 11.315 2.453 1.00 98.06 123 THR A C 1
ATOM 945 O O . THR A 1 123 ? -3.858 10.251 2.860 1.00 98.06 123 THR A O 1
ATOM 948 N N . ARG A 1 124 ? -3.699 12.475 2.641 1.00 97.69 124 ARG A N 1
ATOM 949 C CA . ARG A 1 124 ? -2.422 12.579 3.346 1.00 97.69 124 ARG A CA 1
ATOM 950 C C . ARG A 1 124 ? -2.660 12.605 4.847 1.00 97.69 124 ARG A C 1
ATOM 952 O O . ARG A 1 124 ? -3.282 13.535 5.353 1.00 97.69 124 ARG A O 1
ATOM 959 N N . VAL A 1 125 ? -2.099 11.635 5.561 1.00 98.19 125 VAL A N 1
ATOM 960 C CA . VAL A 1 125 ? -1.979 11.703 7.022 1.00 98.19 125 VAL A CA 1
ATOM 961 C C . VAL A 1 125 ? -0.902 12.722 7.388 1.00 98.19 125 VAL A C 1
ATOM 963 O O . VAL A 1 125 ? 0.212 12.665 6.867 1.00 98.19 125 VAL A O 1
ATOM 966 N N . THR A 1 126 ? -1.234 13.659 8.271 1.00 97.81 126 THR A N 1
ATOM 967 C CA . THR A 1 126 ? -0.316 14.702 8.759 1.00 97.81 126 THR A CA 1
ATOM 968 C C . THR A 1 126 ? 0.062 14.512 10.220 1.00 97.81 126 THR A C 1
ATOM 970 O O . THR A 1 126 ? 1.100 15.013 10.648 1.00 97.81 126 THR A O 1
ATOM 973 N N . LYS A 1 127 ? -0.761 13.786 10.985 1.00 97.88 127 LYS A N 1
ATOM 974 C CA . LYS A 1 127 ? -0.530 13.525 12.406 1.00 97.88 127 LYS A CA 1
ATOM 975 C C . LYS A 1 127 ? -1.188 12.221 12.842 1.00 97.88 127 LYS A C 1
ATOM 977 O O . LYS A 1 127 ? -2.259 11.880 12.342 1.00 97.88 127 LYS A O 1
ATOM 982 N N . ALA A 1 128 ? -0.568 11.536 13.795 1.00 97.56 128 ALA A N 1
ATOM 983 C CA . ALA A 1 128 ? -1.150 10.414 14.518 1.00 97.56 128 ALA A CA 1
ATOM 984 C C . ALA A 1 128 ? -0.753 10.534 15.994 1.00 97.56 128 ALA A C 1
ATOM 986 O O . ALA A 1 128 ? 0.422 10.382 16.321 1.00 97.56 128 ALA A O 1
ATOM 987 N N . ASP A 1 129 ? -1.722 10.818 16.861 1.00 97.75 129 ASP A N 1
ATOM 988 C CA . ASP A 1 129 ? -1.516 10.928 18.307 1.00 97.75 129 ASP A CA 1
ATOM 989 C C . ASP A 1 129 ? -2.291 9.831 19.033 1.00 97.75 129 ASP A C 1
ATOM 991 O O . ASP A 1 129 ? -3.400 9.476 18.631 1.00 97.75 129 ASP A O 1
ATOM 995 N N . TRP A 1 130 ? -1.727 9.303 20.116 1.00 97.38 130 TRP A N 1
ATOM 996 C CA . TRP A 1 130 ? -2.448 8.393 20.997 1.00 97.38 130 TRP A CA 1
ATOM 997 C C . TRP A 1 130 ? -3.287 9.191 21.996 1.00 97.38 130 TRP A C 1
ATOM 999 O O . TRP A 1 130 ? -2.746 9.934 22.815 1.00 97.38 130 TRP A O 1
ATOM 1009 N N . ASP A 1 131 ? -4.603 9.021 21.935 1.00 96.62 131 ASP A N 1
ATOM 1010 C CA . ASP A 1 131 ? -5.531 9.497 22.953 1.00 96.62 131 ASP A CA 1
ATOM 1011 C C . ASP A 1 131 ? -5.569 8.466 24.087 1.00 96.62 131 ASP A C 1
ATOM 1013 O O . ASP A 1 131 ? -6.058 7.342 23.918 1.00 96.62 131 ASP A O 1
ATOM 1017 N N . ILE A 1 132 ? -4.999 8.843 25.234 1.00 95.69 132 ILE A N 1
ATOM 1018 C CA . ILE A 1 132 ? -4.857 7.961 26.395 1.00 95.69 132 ILE A CA 1
ATOM 1019 C C . ILE A 1 132 ? -6.198 7.661 27.067 1.00 95.69 132 ILE A C 1
ATOM 1021 O O . ILE A 1 132 ? -6.385 6.547 27.553 1.00 95.69 132 ILE A O 1
ATOM 1025 N N . ASP A 1 133 ? -7.132 8.612 27.040 1.00 96.00 133 ASP A N 1
ATOM 1026 C CA . ASP A 1 133 ? -8.434 8.494 27.695 1.00 96.00 133 ASP A CA 1
ATOM 1027 C C . ASP A 1 133 ? -9.355 7.579 26.885 1.00 96.00 133 ASP A C 1
ATOM 1029 O O . ASP A 1 133 ? -10.100 6.765 27.435 1.00 96.00 133 ASP A O 1
ATOM 1033 N N . GLN A 1 134 ? -9.275 7.673 25.555 1.00 91.94 134 GLN A N 1
ATOM 1034 C CA . GLN A 1 134 ? -10.055 6.831 24.647 1.00 91.94 134 GLN A CA 1
ATOM 1035 C C . GLN A 1 134 ? -9.375 5.502 24.307 1.00 91.94 134 GLN A C 1
ATOM 1037 O O . GLN A 1 134 ? -10.030 4.612 23.755 1.00 91.94 134 GLN A O 1
ATOM 1042 N N . GLY A 1 135 ? -8.075 5.371 24.587 1.00 94.38 135 GLY A N 1
ATOM 1043 C CA . GLY A 1 135 ? -7.271 4.212 24.208 1.00 94.38 135 GLY A CA 1
ATOM 1044 C C . GLY A 1 135 ? -7.232 4.000 22.692 1.00 94.38 135 GLY A C 1
ATOM 1045 O O . GLY A 1 135 ? -7.377 2.868 22.220 1.00 94.38 135 GLY A O 1
ATOM 1046 N N . LYS A 1 136 ? -7.125 5.087 21.915 1.00 95.56 136 LYS A N 1
ATOM 1047 C CA . LYS A 1 136 ? -7.204 5.062 20.445 1.00 95.56 136 LYS A CA 1
ATOM 1048 C C . LYS A 1 136 ? -6.218 6.025 19.803 1.00 95.56 136 LYS A C 1
ATOM 1050 O O . LYS A 1 136 ? -5.867 7.054 20.362 1.00 95.56 136 LYS A O 1
ATOM 1055 N N . TRP A 1 137 ? -5.845 5.723 18.564 1.00 97.25 137 TRP A N 1
ATOM 1056 C CA . TRP A 1 137 ? -5.138 6.669 17.709 1.00 97.25 137 TRP A CA 1
ATOM 1057 C C . TRP A 1 137 ? -6.105 7.695 17.116 1.00 97.25 137 TRP A C 1
ATOM 1059 O O . TRP A 1 137 ? -7.106 7.327 16.496 1.00 97.25 137 TRP A O 1
ATOM 1069 N N . VAL A 1 138 ? -5.765 8.973 17.249 1.00 97.06 138 VAL A N 1
ATOM 1070 C CA . VAL A 1 138 ? -6.385 10.087 16.533 1.00 97.06 138 VAL A CA 1
ATOM 1071 C C . VAL A 1 138 ? -5.495 10.428 15.346 1.00 97.06 138 VAL A C 1
ATOM 1073 O O . VAL A 1 138 ? -4.360 10.877 15.508 1.00 97.06 138 VAL A O 1
ATOM 1076 N N . VAL A 1 139 ? -6.007 10.190 14.140 1.00 97.69 139 VAL A N 1
ATOM 1077 C CA . VAL A 1 139 ? -5.279 10.407 12.885 1.00 97.69 139 VAL A CA 1
ATOM 1078 C C . VAL A 1 139 ? -5.850 11.632 12.180 1.00 97.69 139 VAL A C 1
ATOM 1080 O O . VAL A 1 139 ? -7.039 11.670 11.865 1.00 97.69 139 VAL A O 1
ATOM 1083 N N . LEU A 1 140 ? -5.004 12.627 11.918 1.00 97.75 140 LEU A N 1
ATOM 1084 C CA . LEU A 1 140 ? -5.373 13.817 11.154 1.00 97.75 140 LEU A CA 1
ATOM 1085 C C . LEU A 1 140 ? -4.999 13.628 9.688 1.00 97.75 140 LEU A C 1
ATOM 1087 O O . LEU A 1 140 ? -3.867 13.260 9.365 1.00 97.75 140 LEU A O 1
ATOM 1091 N N . THR A 1 141 ? -5.955 13.909 8.805 1.00 97.75 141 THR A N 1
ATOM 1092 C CA . THR A 1 141 ? -5.792 13.792 7.355 1.00 97.75 141 THR A CA 1
ATOM 1093 C C . THR A 1 141 ? -6.165 15.080 6.646 1.00 97.75 141 THR A C 1
ATOM 1095 O O . THR A 1 141 ? -7.107 15.757 7.056 1.00 97.75 141 THR A O 1
ATOM 1098 N N . ILE A 1 142 ? -5.501 15.360 5.531 1.00 96.56 142 ILE A N 1
ATOM 1099 C CA . ILE A 1 142 ? -5.897 16.406 4.586 1.00 96.56 142 ILE A CA 1
ATOM 1100 C C . ILE A 1 142 ? -6.114 15.795 3.193 1.00 96.56 142 ILE A C 1
ATOM 1102 O O . ILE A 1 142 ? -5.376 14.874 2.821 1.00 96.56 142 ILE A O 1
ATOM 1106 N N . PRO A 1 143 ? -7.089 16.289 2.407 1.00 92.75 143 PRO A N 1
ATOM 1107 C CA . PRO A 1 143 ? -7.162 15.967 0.990 1.00 92.75 143 PRO A CA 1
ATOM 1108 C C . PRO A 1 143 ? -5.879 16.429 0.296 1.00 92.75 143 PRO A C 1
ATOM 1110 O O . PRO A 1 143 ? -5.452 17.573 0.468 1.00 92.75 143 PRO A O 1
ATOM 1113 N N . SER A 1 144 ? -5.258 15.560 -0.491 1.00 80.75 144 SER A N 1
ATOM 1114 C CA . SER A 1 144 ? -4.203 15.979 -1.407 1.00 80.75 144 SER A CA 1
ATOM 1115 C C . SER A 1 144 ? -4.856 16.783 -2.523 1.00 80.75 144 SER A C 1
ATOM 1117 O O . SER A 1 144 ? -5.790 16.306 -3.165 1.00 80.75 144 SER A O 1
ATOM 1119 N N . SER A 1 145 ? -4.402 18.019 -2.737 1.00 68.38 145 SER A N 1
ATOM 1120 C CA . SER A 1 145 ? -4.890 18.859 -3.828 1.00 68.38 145 SER A CA 1
ATOM 1121 C C . SER A 1 145 ? -4.635 18.147 -5.154 1.00 68.38 145 SER A C 1
ATOM 1123 O O . SER A 1 145 ? -3.489 18.057 -5.597 1.00 68.38 145 SER A O 1
ATOM 1125 N N . SER A 1 146 ? -5.692 17.648 -5.791 1.00 52.16 146 SER A N 1
ATOM 1126 C CA . SER A 1 146 ? -5.636 17.250 -7.190 1.00 52.16 146 SER A CA 1
ATOM 1127 C C . SER A 1 146 ? -5.313 18.504 -7.992 1.00 52.16 146 SER A C 1
ATOM 1129 O O . SER A 1 146 ? -6.110 19.444 -8.005 1.00 52.16 146 SER A O 1
ATOM 1131 N N . SER A 1 147 ? -4.158 18.549 -8.649 1.00 47.09 147 SER A N 1
ATOM 1132 C CA . SER A 1 147 ? -3.926 19.503 -9.729 1.00 47.09 147 SER A CA 1
ATOM 1133 C C . SER A 1 147 ? -4.926 19.177 -10.839 1.00 47.09 147 SER A C 1
ATOM 1135 O O . SER A 1 147 ? -4.668 18.335 -11.695 1.00 47.09 147 SER A O 1
ATOM 1137 N N . SER A 1 148 ? -6.111 19.780 -10.774 1.00 38.12 148 SER A N 1
ATOM 1138 C CA . SER A 1 148 ? -7.107 19.728 -11.831 1.00 38.12 148 SER A CA 1
ATOM 1139 C C . SER A 1 148 ? -6.504 20.387 -13.067 1.00 38.12 148 SER A C 1
ATOM 1141 O O . SER A 1 148 ? -6.287 21.599 -13.083 1.00 38.12 148 SER A O 1
ATOM 1143 N N . SER A 1 149 ? -6.209 19.596 -14.095 1.00 38.50 149 SER A N 1
ATOM 1144 C CA . SER A 1 149 ? -5.936 20.108 -15.431 1.00 38.50 149 SER A CA 1
ATOM 1145 C C . SER A 1 149 ? -7.203 20.791 -15.943 1.00 38.50 149 SER A C 1
ATOM 1147 O O . SER A 1 149 ? -8.158 20.124 -16.343 1.00 38.50 149 SER A O 1
ATOM 1149 N N . SER A 1 150 ? -7.233 22.119 -15.894 1.00 33.06 150 SER A N 1
ATOM 1150 C CA . SER A 1 150 ? -8.268 22.928 -16.526 1.00 33.06 150 SER A CA 1
ATOM 1151 C C . SER A 1 150 ? -8.249 22.671 -18.034 1.00 33.06 150 SER A C 1
ATOM 1153 O O . SER A 1 150 ? -7.355 23.138 -18.738 1.00 33.06 150 SER A O 1
ATOM 1155 N N . SER A 1 151 ? -9.229 21.925 -18.544 1.00 34.69 151 SER A N 1
ATOM 1156 C CA . SER A 1 151 ? -9.528 21.885 -19.972 1.00 34.69 151 SER A CA 1
ATOM 1157 C C . SER A 1 151 ? -10.084 23.252 -20.372 1.00 34.69 151 SER A C 1
ATOM 1159 O O . SER A 1 151 ? -11.266 23.536 -20.171 1.00 34.69 151 SER A O 1
ATOM 1161 N N . ALA A 1 152 ? -9.216 24.124 -20.887 1.00 35.06 152 ALA A N 1
ATOM 1162 C CA . ALA A 1 152 ? -9.639 25.341 -21.559 1.00 35.06 152 ALA A CA 1
ATOM 1163 C C . ALA A 1 152 ? -10.483 24.948 -22.778 1.00 35.06 152 ALA A C 1
ATOM 1165 O O . ALA A 1 152 ? -10.050 24.162 -23.621 1.00 35.06 152 ALA A O 1
ATOM 1166 N N . GLY A 1 153 ? -11.715 25.453 -22.802 1.00 32.72 153 GLY A N 1
ATOM 1167 C CA . GLY A 1 153 ? -12.705 25.169 -23.826 1.00 32.72 153 GLY A CA 1
ATOM 1168 C C . GLY A 1 153 ? -12.189 25.488 -25.224 1.00 32.72 153 GLY A C 1
ATOM 1169 O O . GLY A 1 153 ? -11.621 26.551 -25.468 1.00 32.72 153 GLY A O 1
ATOM 1170 N N . GLN A 1 154 ? -12.425 24.557 -26.145 1.00 33.16 154 GLN A N 1
ATOM 1171 C CA . GLN A 1 154 ? -12.408 24.856 -27.566 1.00 33.16 154 GLN A CA 1
ATOM 1172 C C . GLN A 1 154 ? -13.586 25.786 -27.859 1.00 33.16 154 GLN A C 1
ATOM 1174 O O . GLN A 1 154 ? -14.745 25.391 -27.757 1.00 33.16 154 GLN A O 1
ATOM 1179 N N . SER A 1 155 ? -13.282 27.031 -28.209 1.00 33.50 155 SER A N 1
ATOM 1180 C CA . SER A 1 155 ? -14.167 27.851 -29.021 1.00 33.50 155 SER A CA 1
ATOM 1181 C C . SER A 1 155 ? -14.091 27.335 -30.456 1.00 33.50 155 SER A C 1
ATOM 1183 O O . SER A 1 155 ? -13.016 27.242 -31.048 1.00 33.50 155 SER A O 1
ATOM 1185 N N . THR A 1 156 ? -15.234 26.975 -31.020 1.00 31.23 156 THR A N 1
ATOM 1186 C CA . THR A 1 156 ? -15.407 26.801 -32.465 1.00 31.23 156 THR A CA 1
ATOM 1187 C C . THR A 1 156 ? -16.430 27.845 -32.917 1.00 31.23 156 THR A C 1
ATOM 1189 O O . THR A 1 156 ? -17.351 28.118 -32.141 1.00 31.23 156 THR A O 1
ATOM 1192 N N . PRO A 1 157 ? -16.259 28.482 -34.090 1.00 46.59 157 PRO A N 1
ATOM 1193 C CA . PRO A 1 157 ? -17.341 29.233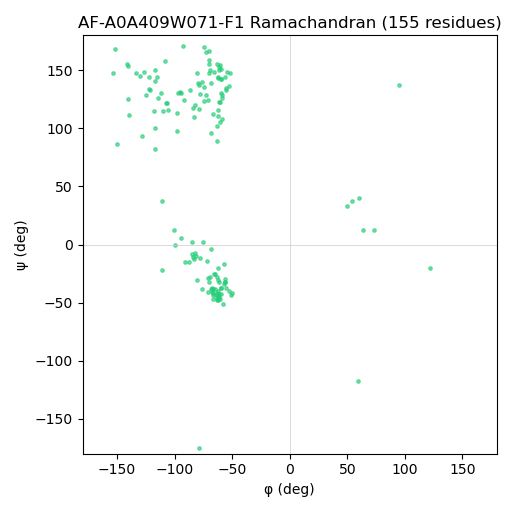 -34.723 1.00 46.59 157 PRO A CA 1
ATOM 1194 C C . PRO A 1 157 ? -18.521 28.329 -35.101 1.00 46.59 157 PRO A C 1
ATOM 1196 O O . PRO A 1 157 ? -18.289 27.123 -35.351 1.00 46.59 157 PRO A O 1
#

Mean predicted aligned error: 6.9 Å

Nearest PDB structures (foldseek):
  7al4-assembly1_A  TM=8.629E-01  e=1.429E-08  Felis catus
  7al4-assembly2_C  TM=8.628E-01  e=1.736E-08  Felis catus
  5nmw-assembly1_A-2  TM=7.452E-01  e=1.033E-08  Zonocerus variegatus
  6sek-assembly1_B  TM=7.606E-01  e=2.736E-08  synthetic construct
  5nmx-assembly1_A-2  TM=7.323E-01  e=6.796E-08  Zonocerus variegatus